Protein AF-A0A9W9D9T0-F1 (afdb_monomer_lite)

Radius of gyration: 14.24 Å; chains: 1; bounding box: 35×39×36 Å

Structure (mmCIF, N/CA/C/O backbone):
data_AF-A0A9W9D9T0-F1
#
_entry.id   AF-A0A9W9D9T0-F1
#
loop_
_atom_site.group_PDB
_atom_site.id
_atom_site.type_symbol
_atom_site.label_atom_id
_atom_site.label_alt_id
_atom_site.label_comp_id
_atom_site.label_asym_id
_atom_site.label_entity_id
_atom_site.label_seq_id
_atom_site.pdbx_PDB_ins_code
_atom_site.Cartn_x
_atom_site.Cartn_y
_atom_site.Cartn_z
_atom_site.occupancy
_atom_site.B_iso_or_equiv
_atom_site.auth_seq_id
_atom_site.auth_comp_id
_atom_site.auth_asym_id
_atom_site.auth_atom_id
_atom_site.pdbx_PDB_model_num
ATOM 1 N N . MET A 1 1 ? 19.327 6.974 10.067 1.00 33.88 1 MET A N 1
ATOM 2 C CA . MET A 1 1 ? 18.560 7.987 9.305 1.00 33.88 1 MET A CA 1
ATOM 3 C C . MET A 1 1 ? 17.085 7.605 9.319 1.00 33.88 1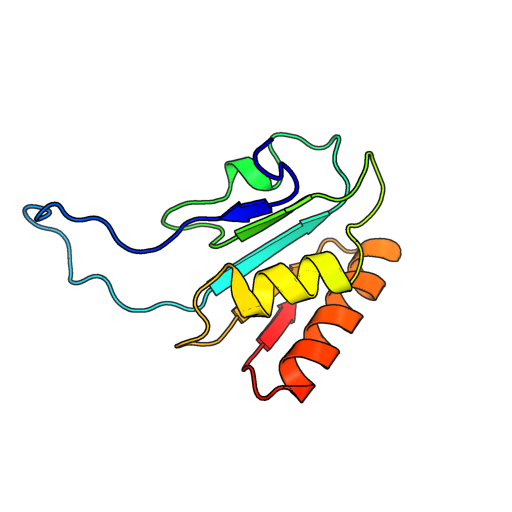 MET A C 1
ATOM 5 O O . MET A 1 1 ? 16.819 6.410 9.226 1.00 33.88 1 MET A O 1
ATOM 9 N N . PRO A 1 2 ? 16.134 8.546 9.459 1.00 43.66 2 PRO A N 1
ATOM 10 C CA . PRO A 1 2 ? 14.710 8.225 9.399 1.00 43.66 2 PRO A CA 1
ATOM 11 C C . PRO A 1 2 ? 14.379 7.612 8.033 1.00 43.66 2 PRO A C 1
ATOM 13 O O . PRO A 1 2 ? 14.859 8.068 6.996 1.00 43.66 2 PRO A O 1
ATOM 16 N N . ASN A 1 3 ? 13.613 6.527 8.041 1.00 48.53 3 ASN A N 1
ATOM 17 C CA . ASN A 1 3 ? 13.383 5.668 6.884 1.00 48.53 3 ASN A CA 1
ATOM 18 C C . ASN A 1 3 ? 12.449 6.383 5.877 1.00 48.53 3 ASN A C 1
ATOM 20 O O . ASN A 1 3 ? 11.234 6.326 6.043 1.00 48.53 3 ASN A O 1
ATOM 24 N N . ARG A 1 4 ? 12.997 7.044 4.839 1.00 69.25 4 ARG A N 1
ATOM 25 C CA . ARG A 1 4 ? 12.270 7.847 3.813 1.00 69.25 4 ARG A CA 1
ATOM 26 C C . ARG A 1 4 ? 11.227 7.079 2.971 1.00 69.25 4 ARG A C 1
ATOM 28 O O . ARG A 1 4 ? 10.663 7.629 2.037 1.00 69.25 4 ARG A O 1
ATOM 35 N N . LYS A 1 5 ? 10.979 5.803 3.272 1.00 78.56 5 LYS A N 1
ATOM 36 C CA . LYS A 1 5 ? 10.105 4.904 2.500 1.00 78.56 5 LYS A CA 1
ATOM 37 C C . LYS A 1 5 ? 8.613 5.062 2.796 1.00 78.56 5 LYS A C 1
ATOM 39 O O . LYS A 1 5 ? 7.802 4.515 2.057 1.00 78.56 5 LYS A O 1
ATOM 44 N N . TYR A 1 6 ? 8.259 5.753 3.877 1.00 84.06 6 TYR A N 1
ATOM 45 C CA . TYR A 1 6 ? 6.872 5.944 4.288 1.00 84.06 6 TYR A CA 1
ATOM 46 C C . TYR A 1 6 ? 6.631 7.407 4.637 1.00 84.06 6 TYR A C 1
ATOM 48 O O . TYR A 1 6 ? 7.400 7.979 5.410 1.00 84.06 6 TYR A O 1
ATOM 56 N N . ALA A 1 7 ? 5.537 7.966 4.137 1.00 85.06 7 ALA A N 1
ATOM 57 C CA . ALA A 1 7 ? 4.903 9.136 4.731 1.00 85.06 7 ALA A CA 1
ATOM 58 C C . ALA A 1 7 ? 3.657 8.645 5.471 1.00 85.06 7 ALA A C 1
ATOM 60 O O . ALA A 1 7 ? 2.917 7.824 4.936 1.00 85.06 7 ALA A O 1
ATOM 61 N N . VAL A 1 8 ? 3.466 9.061 6.721 1.00 80.69 8 VAL A N 1
ATOM 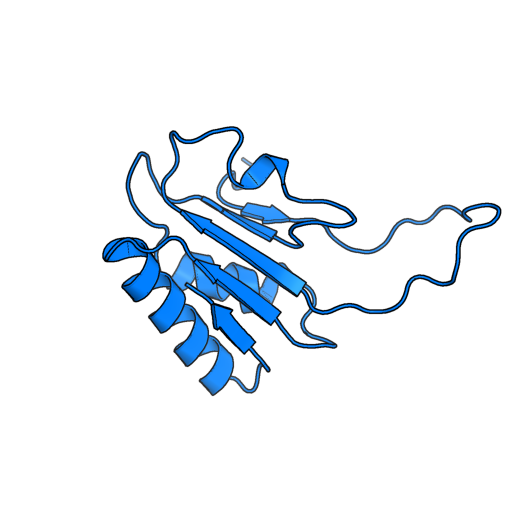62 C CA . VAL A 1 8 ? 2.357 8.598 7.569 1.00 80.69 8 VAL A CA 1
ATOM 63 C C . VAL A 1 8 ? 1.777 9.781 8.322 1.00 80.69 8 VAL A C 1
ATOM 65 O O . VAL A 1 8 ? 2.524 10.609 8.846 1.00 80.69 8 VAL A O 1
ATOM 68 N N . HIS A 1 9 ? 0.455 9.858 8.374 1.00 81.50 9 HIS A N 1
ATOM 69 C CA . HIS A 1 9 ? -0.246 10.779 9.245 1.00 81.50 9 HIS A CA 1
ATOM 70 C C . HIS A 1 9 ? -0.717 9.997 10.469 1.00 81.50 9 HIS A C 1
ATOM 72 O O . HIS A 1 9 ? -1.684 9.239 10.410 1.00 81.50 9 HIS A O 1
ATOM 78 N N . ASN A 1 10 ? -0.002 10.160 11.582 1.00 62.41 10 ASN A N 1
ATOM 79 C CA . ASN A 1 10 ? -0.448 9.630 12.862 1.00 62.41 10 ASN A CA 1
ATOM 80 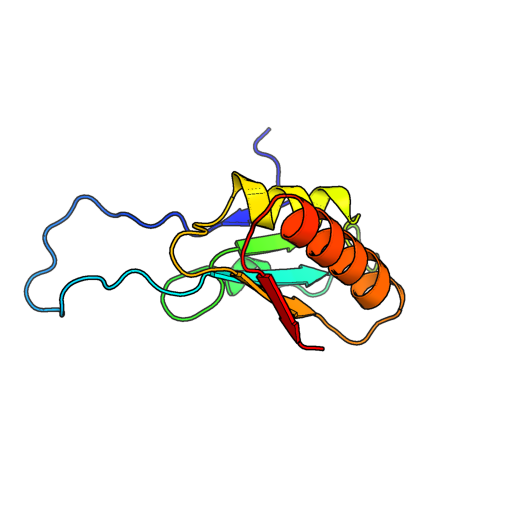C C . ASN A 1 10 ? -1.563 10.540 13.389 1.00 62.41 10 ASN A C 1
ATOM 82 O O . ASN A 1 10 ? -1.311 11.698 13.713 1.00 62.41 10 ASN A O 1
ATOM 86 N N . LEU A 1 11 ? -2.779 10.019 13.508 1.00 57.34 11 LEU A N 1
ATOM 87 C CA . LEU A 1 11 ? -3.801 10.611 14.373 1.00 57.34 11 LEU A CA 1
ATOM 88 C C . LEU A 1 11 ? -3.410 10.204 15.808 1.00 57.34 11 LEU A C 1
ATOM 90 O O . LEU A 1 11 ? -3.434 8.997 16.060 1.00 57.34 11 LEU A O 1
ATOM 94 N N . PRO A 1 12 ? -2.922 11.103 16.705 1.00 45.47 12 PRO A N 1
ATOM 95 C CA . PRO A 1 12 ? -3.661 12.271 17.234 1.00 45.47 12 PRO A CA 1
ATOM 96 C C . PRO A 1 12 ? -2.829 13.566 17.516 1.00 45.47 12 PRO A C 1
ATOM 98 O O . PRO A 1 12 ? -1.602 13.535 17.588 1.00 45.47 12 PRO A O 1
ATOM 101 N N . GLN A 1 13 ? -3.503 14.711 17.748 1.00 46.44 13 GLN A N 1
ATOM 102 C CA . GLN A 1 13 ? -2.913 15.991 18.221 1.00 46.44 13 GLN A CA 1
ATOM 103 C C . GLN A 1 13 ? -3.332 16.330 19.679 1.00 46.44 13 GLN A C 1
ATOM 105 O O . GLN A 1 13 ? -4.480 16.071 20.034 1.00 46.44 13 GLN A O 1
ATOM 110 N N . PRO A 1 14 ? -2.456 16.945 20.513 1.00 43.16 14 PRO A N 1
ATOM 111 C CA . PRO A 1 14 ? -2.692 17.247 21.935 1.00 43.16 14 PRO A CA 1
ATOM 112 C C . PRO A 1 14 ? -3.288 18.642 22.241 1.00 43.16 14 PRO A C 1
ATOM 114 O O . PRO A 1 14 ? -3.281 19.052 23.400 1.00 43.16 14 PRO A O 1
ATOM 117 N N . TYR A 1 15 ? -3.787 19.394 2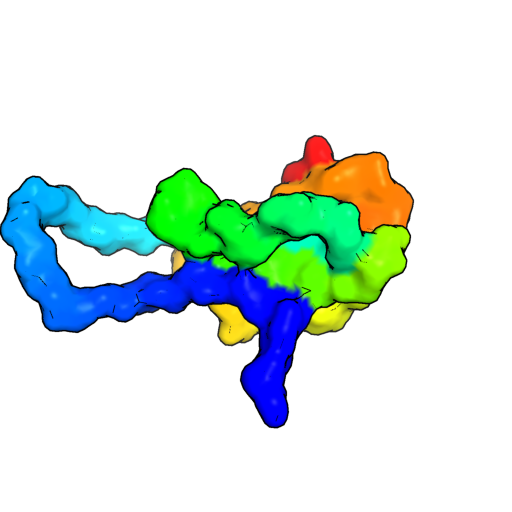1.252 1.00 39.88 15 TYR A N 1
ATOM 118 C CA . TYR A 1 15 ? -4.374 20.725 21.484 1.00 39.88 15 TYR A CA 1
ATOM 119 C C . TYR A 1 15 ? -5.906 20.714 21.380 1.00 39.88 15 TYR A C 1
ATOM 121 O O . TYR A 1 15 ? -6.442 20.131 20.437 1.00 39.88 15 TYR A O 1
ATOM 129 N N . PRO A 1 16 ? -6.627 21.392 22.295 1.00 42.19 16 PRO A N 1
ATOM 130 C CA . PRO A 1 16 ? -8.071 21.528 22.194 1.00 42.19 16 PRO A CA 1
ATOM 131 C C . PRO A 1 16 ? -8.404 22.465 21.027 1.00 42.19 16 PRO A C 1
ATOM 133 O O . PRO A 1 16 ? -8.187 23.674 21.095 1.00 42.19 16 PRO A O 1
ATOM 136 N N . SER A 1 17 ? -8.926 21.905 19.937 1.00 51.50 17 SER A N 1
ATOM 137 C CA . SER A 1 17 ? -9.492 22.686 18.842 1.00 51.50 17 SER A CA 1
ATOM 138 C C . SER A 1 17 ? -10.754 23.382 19.341 1.00 51.50 17 SER A C 1
ATOM 140 O O . SER A 1 17 ? -11.768 22.735 19.611 1.00 51.50 17 SER A O 1
ATOM 142 N N . GLN A 1 18 ? -10.708 24.705 19.458 1.00 47.94 18 GLN A N 1
ATOM 143 C CA . GLN A 1 18 ? -11.920 25.505 19.561 1.00 47.94 18 GLN A CA 1
ATOM 144 C C . GLN A 1 18 ? -12.788 25.220 18.319 1.00 47.94 18 GLN A C 1
ATOM 146 O O . GLN A 1 18 ? -12.430 25.596 17.208 1.00 47.94 18 GLN A O 1
ATOM 151 N N . GLY A 1 19 ? -13.913 24.522 18.505 1.00 49.34 19 GLY A N 1
ATOM 152 C CA . GLY A 1 19 ? -15.064 24.596 17.598 1.00 49.34 19 GLY A CA 1
ATOM 153 C C . GLY A 1 19 ? -15.128 23.697 16.352 1.00 49.34 19 GLY A C 1
ATOM 154 O O . GLY A 1 19 ? -15.873 24.052 15.444 1.00 49.34 19 GLY A O 1
ATOM 155 N N . LEU A 1 20 ? -14.454 22.541 16.275 1.00 47.62 20 LEU A N 1
ATOM 156 C CA . LEU A 1 20 ? -14.728 21.542 15.222 1.00 47.62 20 LEU A CA 1
ATOM 157 C C . LEU A 1 20 ? -15.173 20.193 15.805 1.00 47.62 20 LEU A C 1
ATOM 159 O O . LEU A 1 20 ? -14.719 19.788 16.872 1.00 47.62 20 LEU A O 1
ATOM 163 N N . ALA A 1 21 ? -16.105 19.540 15.103 1.00 48.53 21 ALA A N 1
ATOM 164 C CA . ALA A 1 21 ? -16.759 18.289 15.477 1.00 48.53 21 ALA A CA 1
ATOM 165 C C . ALA A 1 21 ? -15.774 17.212 15.966 1.00 48.53 21 ALA A C 1
ATOM 167 O O . ALA A 1 21 ? -14.657 17.108 15.462 1.00 48.53 21 ALA A O 1
ATOM 168 N N . ALA A 1 22 ? -16.213 16.399 16.933 1.00 51.44 22 ALA A N 1
ATOM 169 C CA . ALA A 1 22 ? -15.436 15.300 17.500 1.00 51.44 22 ALA A CA 1
ATOM 170 C C . ALA A 1 22 ? -14.740 14.478 16.400 1.00 51.44 22 ALA A C 1
ATOM 172 O O . ALA A 1 22 ? -15.391 14.027 15.456 1.00 51.44 22 ALA A O 1
ATOM 173 N N . HIS A 1 23 ? -13.421 14.293 16.523 1.00 60.19 23 HIS A N 1
ATOM 174 C CA . HIS A 1 23 ? -12.638 13.484 15.591 1.00 60.19 23 HIS A CA 1
ATOM 175 C C . HIS A 1 23 ? -13.166 12.048 15.601 1.00 60.19 23 HIS A C 1
ATOM 177 O O . HIS A 1 23 ? -12.949 11.283 16.539 1.00 60.19 23 HIS A O 1
ATOM 183 N N . THR A 1 24 ? -13.900 11.702 14.550 1.00 70.12 24 THR A N 1
ATOM 184 C CA . THR A 1 24 ? -14.415 10.356 14.331 1.00 70.12 24 THR A CA 1
ATOM 185 C C . THR A 1 24 ? -13.281 9.475 13.821 1.00 70.12 24 THR A C 1
ATOM 187 O O . THR A 1 24 ? -12.477 9.897 12.991 1.00 70.12 24 THR A O 1
ATOM 190 N N . VAL A 1 25 ? -13.187 8.248 14.335 1.00 81.44 25 VAL A N 1
ATOM 191 C CA . VAL A 1 25 ? -12.282 7.239 13.773 1.00 81.44 25 VAL A CA 1
ATOM 192 C C . VAL A 1 25 ? -12.759 6.922 12.354 1.00 81.44 25 VAL A C 1
ATOM 194 O O . VAL A 1 25 ? -13.932 6.600 12.156 1.00 81.44 25 VAL A O 1
ATOM 197 N N . GLN A 1 26 ? -11.857 7.031 11.381 1.00 91.12 26 GLN A N 1
ATOM 198 C CA . GLN A 1 26 ? -12.133 6.866 9.952 1.00 91.12 26 GLN A CA 1
ATOM 199 C C . GLN A 1 26 ? -11.356 5.678 9.375 1.00 91.12 26 GLN A C 1
ATOM 201 O O . GLN A 1 26 ? -10.384 5.211 9.970 1.00 91.12 26 GLN A O 1
ATOM 206 N N . VAL A 1 27 ? -11.795 5.193 8.211 1.00 96.44 27 VAL A N 1
ATOM 207 C CA . VAL A 1 27 ? -11.052 4.210 7.406 1.00 96.44 27 VAL A CA 1
ATOM 208 C C . VAL A 1 27 ? -9.687 4.799 7.047 1.00 96.44 27 VAL A C 1
ATOM 210 O O . VAL A 1 27 ? -9.611 5.946 6.603 1.00 96.44 27 VAL A O 1
ATOM 213 N N . SER A 1 28 ? -8.613 4.024 7.204 1.00 97.50 28 SER A N 1
ATOM 214 C CA . SER A 1 28 ? -7.291 4.470 6.758 1.00 97.50 28 SER A CA 1
ATOM 215 C C . SER A 1 28 ? -7.152 4.319 5.250 1.00 97.50 28 SER A C 1
ATOM 217 O O . SER A 1 28 ? -7.411 3.244 4.718 1.00 97.50 28 SER A O 1
ATOM 219 N N . ILE A 1 29 ? -6.667 5.353 4.567 1.00 98.38 29 ILE A N 1
ATOM 220 C CA . ILE A 1 29 ? -6.406 5.301 3.124 1.00 98.38 29 ILE A CA 1
ATOM 221 C C . ILE A 1 29 ? -4.899 5.201 2.897 1.00 98.38 29 ILE A C 1
ATOM 223 O O . ILE A 1 29 ? -4.136 6.076 3.315 1.00 98.38 29 ILE A O 1
ATOM 227 N N . VAL A 1 30 ? -4.464 4.127 2.242 1.00 98.56 30 VAL A N 1
ATOM 228 C CA . VAL A 1 30 ? -3.062 3.873 1.899 1.00 98.56 30 VAL A CA 1
ATOM 229 C C . VAL A 1 30 ? -2.895 3.902 0.387 1.00 98.56 30 VAL A C 1
ATOM 231 O O . VAL A 1 30 ? -3.672 3.295 -0.340 1.00 98.56 30 VAL A O 1
ATOM 234 N N . SER A 1 31 ? -1.849 4.568 -0.092 1.00 98.56 31 SER A N 1
ATOM 235 C CA . SER A 1 31 ? -1.445 4.507 -1.501 1.00 98.56 31 SER A CA 1
ATOM 236 C C . SER A 1 31 ? 0.080 4.476 -1.629 1.00 98.56 31 SER A C 1
ATOM 238 O O . SER A 1 31 ? 0.807 4.364 -0.637 1.00 98.56 31 SER A O 1
ATOM 240 N N . GLY A 1 32 ? 0.598 4.526 -2.848 1.00 97.88 32 GLY A N 1
ATOM 241 C CA . GLY A 1 32 ? 2.026 4.497 -3.113 1.00 97.88 32 GLY A CA 1
ATOM 242 C C . GLY A 1 32 ? 2.351 4.061 -4.533 1.00 97.88 32 GLY A C 1
ATOM 243 O O . GLY A 1 32 ? 1.470 3.871 -5.363 1.00 97.88 32 GLY A O 1
ATOM 244 N N . GLY A 1 33 ? 3.642 3.899 -4.792 1.00 98.00 33 GLY A N 1
ATOM 245 C CA . GLY A 1 33 ? 4.158 3.531 -6.106 1.00 98.00 33 GLY A CA 1
ATOM 246 C C . GLY A 1 33 ? 5.655 3.800 -6.209 1.00 98.00 33 GLY A C 1
ATOM 247 O O . GLY A 1 33 ? 6.320 4.083 -5.204 1.00 98.00 33 GLY A O 1
ATOM 248 N N . GLY A 1 34 ? 6.195 3.699 -7.422 1.00 97.56 34 GLY A N 1
ATOM 249 C CA . GLY A 1 34 ? 7.575 4.098 -7.693 1.00 97.56 34 GLY A CA 1
ATOM 250 C C . GLY A 1 34 ? 7.817 5.586 -7.427 1.00 97.56 34 GLY A C 1
ATOM 251 O O . GLY A 1 34 ? 6.954 6.422 -7.681 1.00 97.56 34 GLY A O 1
ATOM 252 N N . SER A 1 35 ? 9.003 5.917 -6.913 1.00 96.12 35 SER A N 1
ATOM 253 C CA . SER A 1 35 ? 9.461 7.309 -6.778 1.00 96.12 35 SER A CA 1
ATOM 254 C C . SER A 1 35 ? 9.731 7.949 -8.146 1.00 96.12 35 SER A C 1
ATOM 256 O O . SER A 1 35 ? 9.826 7.244 -9.152 1.00 96.12 35 SER A O 1
ATOM 258 N N . GLY A 1 36 ? 9.909 9.273 -8.185 1.00 96.00 36 GLY A N 1
ATOM 259 C CA . GLY A 1 36 ? 10.084 10.037 -9.429 1.00 96.00 36 GLY A CA 1
ATOM 260 C C . GLY A 1 36 ? 8.797 10.695 -9.941 1.00 96.00 36 GLY A C 1
ATOM 261 O O . GLY A 1 36 ? 8.792 11.256 -11.035 1.00 96.00 36 GLY A O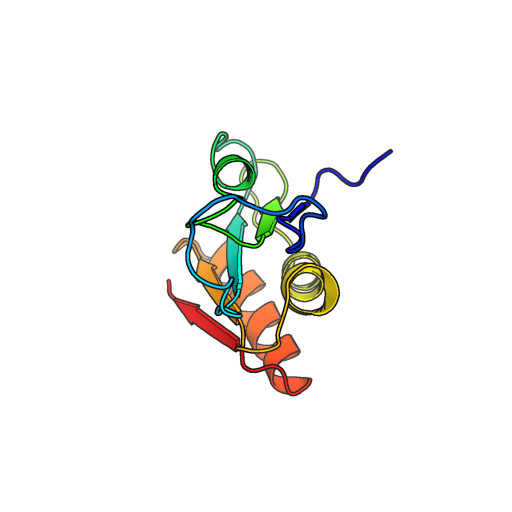 1
ATOM 262 N N . HIS A 1 37 ? 7.718 10.628 -9.156 1.00 94.94 37 HIS A N 1
ATOM 263 C CA . HIS A 1 37 ? 6.426 11.269 -9.423 1.00 94.94 37 HIS A CA 1
ATOM 264 C C . HIS A 1 37 ? 6.043 12.282 -8.338 1.00 94.94 37 HIS A C 1
ATOM 266 O O . HIS A 1 37 ? 4.864 12.610 -8.176 1.00 94.94 37 HIS A O 1
ATOM 272 N N . GLU A 1 38 ? 7.022 12.768 -7.572 1.00 95.88 38 GLU A N 1
ATOM 273 C CA . GLU A 1 38 ? 6.809 13.782 -6.547 1.00 95.88 38 GLU A CA 1
ATOM 274 C C . GLU A 1 38 ? 6.070 14.995 -7.160 1.00 95.88 38 GLU A C 1
ATOM 276 O O . GLU A 1 38 ? 6.450 15.464 -8.236 1.00 95.88 38 GLU A O 1
ATOM 281 N N . PRO A 1 39 ? 4.984 15.490 -6.529 1.00 94.31 39 PRO A N 1
ATOM 282 C CA . PRO A 1 39 ? 4.625 15.332 -5.112 1.00 94.31 39 PRO A CA 1
ATOM 283 C C . PRO A 1 39 ? 3.890 14.027 -4.742 1.00 94.31 39 PRO A C 1
ATOM 285 O O . PRO A 1 39 ? 3.669 13.756 -3.558 1.00 94.31 39 PRO A O 1
ATOM 288 N N . SER A 1 40 ? 3.527 13.192 -5.718 1.00 92.69 40 SER A N 1
ATOM 289 C CA . SER A 1 40 ? 2.843 11.925 -5.450 1.00 92.69 40 SER A CA 1
ATOM 290 C C . SER A 1 40 ? 3.789 10.903 -4.802 1.00 92.69 40 SER A C 1
ATOM 292 O O . SER A 1 40 ? 4.933 10.754 -5.218 1.00 92.69 40 SER A O 1
ATOM 294 N N . PHE A 1 41 ? 3.384 10.139 -3.787 1.00 94.38 41 PHE A N 1
ATOM 295 C CA . PHE A 1 41 ? 2.136 10.226 -3.004 1.00 94.38 41 PHE A CA 1
ATOM 296 C C . PHE A 1 41 ? 2.348 10.856 -1.622 1.00 94.38 41 PHE A C 1
ATOM 298 O O . PHE A 1 41 ? 1.390 11.090 -0.890 1.00 94.38 41 PHE A O 1
ATOM 305 N N . SER A 1 42 ? 3.599 11.119 -1.240 1.00 93.81 42 SER A N 1
ATOM 306 C CA . SER A 1 42 ? 3.958 11.544 0.115 1.00 93.81 42 SER A CA 1
ATOM 307 C C . SER A 1 42 ? 3.338 12.884 0.508 1.00 93.81 42 SER A C 1
ATOM 309 O O . SER A 1 42 ? 2.955 13.044 1.664 1.00 93.81 42 SER A O 1
ATOM 311 N N . SER A 1 43 ? 3.176 13.817 -0.434 1.00 95.00 43 SER A N 1
ATOM 312 C CA . SER A 1 43 ? 2.540 15.113 -0.168 1.00 95.00 43 SER A CA 1
ATOM 313 C C . SER A 1 43 ? 1.022 15.036 0.000 1.00 95.00 43 SER A C 1
ATOM 315 O O . SER A 1 43 ? 0.424 16.005 0.457 1.00 95.00 43 SER A O 1
ATOM 317 N N . PHE A 1 44 ? 0.391 13.907 -0.334 1.00 96.25 44 PHE A N 1
ATOM 318 C CA . PHE A 1 44 ? -1.039 13.685 -0.094 1.00 96.25 44 PHE A CA 1
ATOM 319 C C . PHE A 1 44 ? -1.320 13.065 1.277 1.00 96.25 44 PHE A C 1
ATOM 321 O O . PHE A 1 44 ? -2.467 12.753 1.581 1.00 96.25 44 PHE A O 1
ATOM 328 N N . VAL A 1 45 ? -0.295 12.860 2.107 1.00 96.44 45 VAL A N 1
ATOM 329 C CA . VAL A 1 45 ? -0.471 12.323 3.456 1.00 96.44 45 VAL A CA 1
ATOM 330 C C . VAL A 1 45 ? -0.855 13.438 4.424 1.00 96.44 45 VAL A C 1
ATOM 332 O O . VAL A 1 45 ? -0.059 14.336 4.694 1.00 96.44 45 VAL A O 1
ATOM 335 N N . GLY A 1 46 ? -2.067 13.364 4.974 1.00 90.69 46 GLY A N 1
ATOM 336 C CA . GLY A 1 46 ? -2.594 14.366 5.896 1.00 90.69 46 GLY A CA 1
ATOM 337 C C . GLY A 1 46 ? -4.119 14.327 6.052 1.00 90.69 46 GLY A C 1
ATOM 338 O O . GLY A 1 46 ? -4.788 13.490 5.440 1.00 90.69 46 GLY A O 1
ATOM 339 N N . PRO A 1 47 ? -4.683 15.229 6.878 1.00 89.25 47 PRO A N 1
ATOM 340 C CA . PRO A 1 47 ? -6.122 15.301 7.115 1.00 89.25 47 PRO A CA 1
ATOM 341 C C . PRO A 1 47 ? -6.918 15.457 5.814 1.00 89.25 47 PRO A C 1
ATOM 343 O O . PRO A 1 47 ? -6.613 16.319 4.993 1.00 89.25 47 PRO A O 1
ATOM 346 N N . GLY A 1 48 ? -7.949 14.628 5.641 1.00 88.75 48 GLY A N 1
ATOM 347 C CA . GLY A 1 48 ? -8.829 14.652 4.468 1.00 88.75 48 GLY A CA 1
ATOM 348 C C . GLY A 1 48 ? -8.301 13.928 3.221 1.00 88.75 48 GLY A C 1
ATOM 349 O O . GLY A 1 48 ? -9.022 13.879 2.230 1.00 88.75 48 GLY A O 1
ATOM 350 N N . LEU A 1 49 ? -7.087 13.359 3.255 1.00 95.38 49 LEU A N 1
ATOM 351 C CA . LEU A 1 49 ? -6.479 12.606 2.147 1.00 95.38 49 LEU A CA 1
ATOM 352 C C . LEU A 1 49 ? -5.893 11.264 2.641 1.00 95.38 49 LEU A C 1
ATOM 354 O O . LEU A 1 49 ? -6.589 10.495 3.302 1.00 95.38 49 LEU A O 1
ATOM 358 N N . LEU A 1 50 ? -4.639 10.936 2.298 1.00 97.06 50 LEU A N 1
ATOM 359 C CA . LEU A 1 50 ? -4.020 9.655 2.637 1.00 97.06 50 LEU A CA 1
ATOM 360 C C . LEU A 1 50 ? -3.623 9.603 4.117 1.00 97.06 50 LEU A C 1
ATOM 362 O O . LEU A 1 50 ? -3.005 10.523 4.656 1.00 97.06 50 LEU A O 1
ATOM 366 N N . SER A 1 51 ? -3.879 8.465 4.755 1.00 97.19 51 SER A N 1
ATOM 367 C CA . SER A 1 51 ? -3.340 8.132 6.078 1.00 97.19 51 SER A CA 1
ATOM 368 C C . SER A 1 51 ? -1.878 7.691 5.987 1.00 97.19 51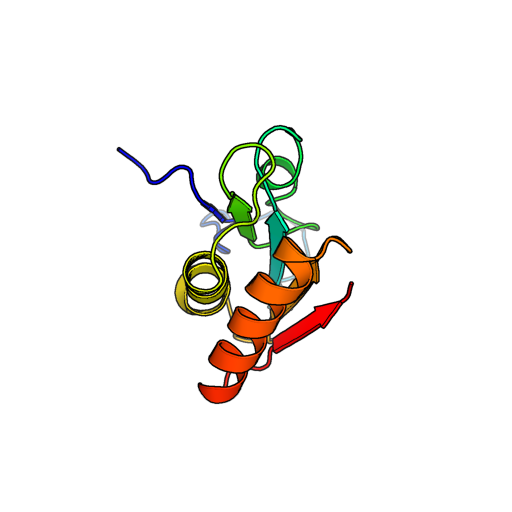 SER A C 1
ATOM 370 O O . SER A 1 51 ? -1.092 7.930 6.904 1.00 97.19 51 SER A O 1
ATOM 372 N N . GLY A 1 52 ? -1.490 7.068 4.871 1.00 97.12 52 GLY A N 1
ATOM 373 C CA . GLY A 1 52 ? -0.111 6.676 4.614 1.00 97.12 52 GLY A CA 1
ATOM 374 C C . GLY A 1 52 ? 0.209 6.516 3.130 1.00 97.12 52 GLY A C 1
ATOM 375 O O . GLY A 1 52 ? -0.644 6.154 2.324 1.00 97.12 52 GLY A O 1
ATOM 376 N N . ALA A 1 53 ? 1.466 6.763 2.780 1.00 98.12 53 ALA A N 1
ATOM 377 C CA . ALA A 1 53 ? 2.007 6.549 1.448 1.00 98.12 53 ALA A CA 1
ATOM 378 C C . ALA A 1 53 ? 3.288 5.711 1.508 1.00 98.12 53 ALA A C 1
ATOM 380 O O . ALA A 1 53 ? 4.128 5.908 2.394 1.00 98.12 53 ALA A O 1
ATOM 381 N N . VAL A 1 54 ? 3.450 4.796 0.551 1.00 98.25 54 VAL A N 1
ATOM 382 C CA . VAL A 1 54 ? 4.607 3.894 0.451 1.00 98.25 54 VAL A CA 1
ATOM 383 C C . VAL A 1 54 ? 5.410 4.204 -0.807 1.00 98.25 54 VAL A C 1
ATOM 385 O O . VAL A 1 54 ? 4.896 4.112 -1.918 1.00 98.25 54 VAL A O 1
ATOM 388 N N . ALA A 1 55 ? 6.688 4.536 -0.632 1.00 97.56 55 ALA A N 1
ATOM 389 C CA . ALA A 1 55 ? 7.598 4.823 -1.735 1.00 97.56 55 ALA A CA 1
ATOM 390 C C . ALA A 1 55 ? 8.431 3.587 -2.114 1.00 97.56 55 ALA A C 1
ATOM 392 O O . ALA A 1 55 ? 9.088 2.957 -1.267 1.00 97.56 55 ALA A O 1
ATOM 393 N N . GLY A 1 56 ? 8.391 3.245 -3.401 1.00 97.00 56 GLY A N 1
ATOM 394 C CA . GLY A 1 56 ? 9.303 2.310 -4.048 1.00 97.00 56 GLY A CA 1
ATOM 395 C C . GLY A 1 56 ? 10.651 2.950 -4.388 1.00 97.00 56 GLY A C 1
ATOM 396 O O . GLY A 1 56 ? 11.048 3.959 -3.808 1.00 97.00 56 GLY A O 1
ATOM 397 N N . THR A 1 57 ? 11.389 2.339 -5.311 1.00 96.62 57 THR A N 1
ATOM 398 C CA . THR A 1 57 ? 12.543 2.993 -5.953 1.00 96.62 57 THR A CA 1
ATOM 399 C C . THR A 1 57 ? 12.070 3.801 -7.164 1.00 96.62 57 THR A C 1
ATOM 401 O O . THR A 1 57 ? 10.886 3.779 -7.497 1.00 96.62 57 THR A O 1
ATOM 404 N N . ILE A 1 58 ? 12.968 4.541 -7.822 1.00 97.06 58 ILE A N 1
ATOM 405 C CA . ILE A 1 58 ? 12.605 5.358 -8.991 1.00 97.06 58 ILE A CA 1
ATOM 406 C C . ILE A 1 58 ? 11.956 4.470 -10.062 1.00 97.06 58 ILE A C 1
ATOM 408 O O . ILE A 1 58 ? 12.554 3.478 -10.474 1.00 97.06 58 ILE A O 1
ATOM 412 N N . PHE A 1 59 ? 10.725 4.813 -10.452 1.00 96.81 59 PHE A N 1
ATOM 413 C CA . PHE A 1 59 ? 9.894 4.105 -11.439 1.00 96.81 59 PHE A CA 1
ATOM 414 C C . PHE A 1 59 ? 9.684 2.607 -11.185 1.00 96.81 59 PHE A C 1
ATOM 416 O O . PHE A 1 59 ? 9.364 1.849 -12.099 1.00 96.81 59 PHE A O 1
ATOM 423 N N . ALA A 1 60 ? 9.837 2.167 -9.938 1.00 97.69 60 ALA A N 1
ATOM 424 C CA . ALA A 1 60 ? 9.636 0.781 -9.558 1.00 97.69 60 ALA A CA 1
ATOM 425 C C . ALA A 1 60 ? 8.801 0.690 -8.284 1.00 97.69 60 ALA A C 1
ATOM 427 O O . ALA A 1 60 ? 9.124 1.296 -7.261 1.00 97.69 60 ALA A O 1
ATOM 428 N N . SER A 1 61 ? 7.735 -0.102 -8.373 1.00 98.25 61 SER A N 1
ATOM 429 C CA . SER A 1 61 ? 6.777 -0.349 -7.299 1.00 98.25 61 SER A CA 1
ATOM 430 C C . SER A 1 61 ? 7.460 -0.704 -5.967 1.00 98.25 61 SER A C 1
ATOM 432 O O . SER A 1 61 ? 8.472 -1.419 -5.965 1.00 98.25 61 SER A O 1
ATOM 434 N N . PRO A 1 62 ? 6.943 -0.247 -4.809 1.00 98.12 62 PRO A N 1
ATOM 435 C CA . PRO A 1 62 ? 7.379 -0.768 -3.522 1.00 98.12 62 PRO A CA 1
ATOM 436 C C . PRO A 1 62 ? 7.090 -2.269 -3.432 1.00 98.12 62 PRO A C 1
ATOM 438 O O . PRO A 1 62 ? 6.090 -2.766 -3.938 1.00 98.12 62 PRO A O 1
ATOM 441 N N . SER A 1 63 ? 7.942 -3.006 -2.724 1.00 98.44 63 SER A N 1
ATOM 442 C CA . SER A 1 63 ? 7.696 -4.435 -2.506 1.00 98.44 63 SER A CA 1
ATOM 443 C C . SER A 1 63 ? 6.424 -4.673 -1.688 1.00 98.44 63 SER A C 1
ATOM 445 O O . SER A 1 63 ? 6.088 -3.881 -0.800 1.00 98.44 63 SER A O 1
ATOM 447 N N . ALA A 1 64 ? 5.780 -5.823 -1.896 1.00 98.56 64 ALA A N 1
ATOM 448 C CA . ALA A 1 64 ? 4.617 -6.244 -1.110 1.00 98.56 64 ALA A CA 1
ATOM 449 C C . ALA A 1 64 ? 4.844 -6.151 0.413 1.00 98.56 64 ALA A C 1
ATOM 451 O O . ALA A 1 64 ? 3.952 -5.763 1.160 1.00 98.56 64 ALA A O 1
ATOM 452 N N . GLU A 1 65 ? 6.054 -6.442 0.901 1.00 98.06 65 GLU A N 1
ATOM 453 C CA . GLU A 1 65 ? 6.369 -6.349 2.333 1.00 98.06 65 GLU A CA 1
ATOM 454 C C . GLU A 1 65 ? 6.512 -4.899 2.828 1.00 98.06 65 GLU A C 1
ATOM 456 O O . GLU A 1 65 ? 6.302 -4.615 4.006 1.00 98.06 65 GLU A O 1
ATOM 461 N N . GLN A 1 66 ? 6.872 -3.945 1.965 1.00 98.19 66 GLN A N 1
ATOM 462 C CA . GLN A 1 66 ? 6.793 -2.527 2.332 1.00 98.19 66 GLN A CA 1
ATOM 463 C C . GLN A 1 66 ? 5.332 -2.098 2.479 1.00 98.19 66 GLN A C 1
ATOM 465 O O . GLN A 1 66 ? 4.963 -1.536 3.508 1.00 98.19 66 GLN A O 1
ATOM 470 N N . VAL A 1 67 ? 4.490 -2.428 1.498 1.00 98.62 67 VAL A N 1
ATOM 471 C CA . VAL A 1 67 ? 3.058 -2.097 1.531 1.00 98.62 67 VAL A CA 1
ATOM 472 C C . VAL A 1 67 ? 2.375 -2.746 2.736 1.00 98.62 67 VAL A C 1
ATOM 474 O O . VAL A 1 67 ? 1.724 -2.062 3.524 1.00 98.62 67 VAL A O 1
ATOM 477 N N . ARG A 1 68 ? 2.621 -4.040 2.969 1.00 98.25 68 ARG A N 1
ATOM 478 C CA . ARG A 1 68 ? 2.080 -4.785 4.112 1.00 98.25 68 ARG A CA 1
ATOM 479 C C . ARG A 1 68 ? 2.482 -4.162 5.445 1.00 98.25 68 ARG A C 1
ATOM 481 O O . ARG A 1 68 ? 1.643 -4.022 6.328 1.00 98.25 68 ARG A O 1
ATOM 488 N N . ARG A 1 69 ? 3.739 -3.734 5.602 1.00 97.69 69 ARG A N 1
ATOM 489 C CA . ARG A 1 69 ? 4.179 -3.036 6.821 1.00 97.69 69 ARG A CA 1
ATOM 490 C C . ARG A 1 69 ? 3.451 -1.717 7.032 1.00 97.69 69 ARG A C 1
ATOM 492 O O . ARG A 1 69 ? 3.192 -1.369 8.183 1.00 97.69 69 ARG A O 1
ATOM 499 N N . CYS A 1 70 ? 3.113 -1.003 5.959 1.00 97.62 70 CYS A N 1
ATOM 500 C CA . CYS A 1 70 ? 2.306 0.204 6.067 1.00 97.62 70 CYS A CA 1
ATOM 501 C C . CYS A 1 70 ? 0.913 -0.120 6.625 1.00 97.62 70 CYS A C 1
ATOM 503 O O . CYS A 1 70 ? 0.555 0.392 7.684 1.00 97.62 70 CYS A O 1
ATOM 505 N N . ILE A 1 71 ? 0.211 -1.059 5.984 1.00 98.12 71 ILE A N 1
ATOM 506 C CA . ILE A 1 71 ? -1.130 -1.514 6.379 1.00 98.12 71 ILE A CA 1
ATOM 507 C C . ILE A 1 71 ? -1.143 -1.999 7.835 1.00 98.12 71 ILE A C 1
ATOM 509 O O . ILE A 1 71 ? -2.005 -1.609 8.612 1.00 98.12 71 ILE A O 1
ATOM 513 N N . LEU A 1 72 ? -0.178 -2.837 8.230 1.00 96.25 72 LEU A N 1
ATOM 514 C CA . LEU A 1 72 ? -0.201 -3.503 9.534 1.00 96.25 72 LEU A CA 1
ATOM 515 C C . LEU A 1 72 ? 0.269 -2.634 10.699 1.00 96.25 72 LEU A C 1
ATOM 517 O O . LEU A 1 72 ? -0.174 -2.859 11.830 1.00 96.25 72 LEU A O 1
ATOM 521 N N . HIS A 1 73 ? 1.197 -1.707 10.457 1.00 95.25 73 HIS A N 1
ATOM 522 C CA . HIS A 1 73 ? 1.968 -1.087 11.538 1.00 95.25 73 HIS A CA 1
ATOM 523 C C . HIS A 1 73 ? 2.092 0.429 11.447 1.00 95.25 73 HIS A C 1
ATOM 525 O O . HIS A 1 73 ? 2.664 1.027 12.356 1.00 95.25 73 HIS A O 1
ATOM 531 N N . ARG A 1 74 ? 1.642 1.056 10.357 1.00 95.38 74 ARG A N 1
ATOM 532 C CA . ARG A 1 74 ? 1.874 2.489 10.124 1.00 95.38 74 ARG A CA 1
ATOM 533 C C . ARG A 1 74 ? 0.615 3.330 10.010 1.00 95.38 74 ARG A C 1
ATOM 535 O O . ARG A 1 74 ? 0.735 4.547 10.041 1.00 95.38 74 ARG A O 1
ATOM 542 N N . VAL A 1 75 ? -0.547 2.702 9.895 1.00 95.06 75 VAL A N 1
ATOM 543 C CA . VAL A 1 75 ? -1.849 3.371 9.885 1.00 95.06 75 VAL A CA 1
ATOM 544 C C . VAL A 1 75 ? -2.785 2.695 10.885 1.00 95.06 75 VAL A C 1
ATOM 546 O O . VAL A 1 75 ? -2.551 1.549 11.282 1.00 95.06 75 VAL A O 1
ATOM 549 N N . SER A 1 76 ? -3.833 3.404 11.314 1.00 94.00 76 SER A N 1
ATOM 550 C CA . SER A 1 76 ? -4.883 2.796 12.138 1.00 94.00 76 SER A CA 1
ATOM 551 C C . SER A 1 76 ? -5.651 1.752 11.326 1.00 94.00 76 SER A C 1
ATOM 553 O O . SER A 1 76 ? -5.793 1.872 10.112 1.00 94.00 76 SER A O 1
ATOM 555 N N . LYS A 1 77 ? -6.147 0.715 11.995 1.00 94.38 77 LYS A N 1
ATOM 556 C CA . LYS A 1 77 ? -6.923 -0.373 11.377 1.00 94.38 77 LYS A CA 1
ATOM 557 C C . LYS A 1 77 ? -8.297 -0.526 12.028 1.00 94.38 77 LYS A C 1
ATOM 559 O O . LYS A 1 77 ? -9.014 -1.466 11.720 1.00 94.38 77 LYS A O 1
ATOM 564 N N . GLU A 1 78 ? -8.655 0.376 12.944 1.00 93.62 78 GLU A N 1
ATOM 565 C CA . GLU A 1 78 ? -9.867 0.281 13.771 1.00 93.62 78 GLU A CA 1
ATOM 566 C C . GLU A 1 78 ? -11.169 0.296 12.960 1.00 93.62 78 GLU A C 1
ATOM 568 O O . GLU A 1 78 ? -12.179 -0.242 13.405 1.00 93.62 78 GLU A O 1
ATOM 573 N N . LYS A 1 79 ? -11.148 0.911 11.772 1.00 95.50 79 LYS A N 1
ATOM 574 C CA . LYS A 1 79 ? -12.259 0.942 10.808 1.00 95.50 79 LYS A CA 1
ATOM 575 C C . LYS A 1 79 ? -11.883 0.305 9.466 1.00 95.50 79 LYS A C 1
ATOM 577 O O . LYS A 1 79 ? -12.502 0.605 8.456 1.00 95.50 79 LYS A O 1
ATOM 582 N N . GLY A 1 80 ? -10.839 -0.522 9.453 1.00 97.25 80 GLY A N 1
ATOM 583 C CA . GLY A 1 80 ? -10.281 -1.100 8.235 1.00 97.25 80 GLY A CA 1
ATOM 584 C C . GLY A 1 80 ? -9.376 -0.151 7.443 1.00 97.25 80 GLY A C 1
ATOM 585 O O . GLY A 1 80 ? -9.081 0.978 7.856 1.00 97.25 80 GLY A O 1
ATOM 586 N N . VAL A 1 81 ? -8.883 -0.654 6.310 1.00 98.50 81 VAL A N 1
ATOM 587 C CA . VAL A 1 81 ? -7.929 0.032 5.430 1.00 98.50 81 VAL A CA 1
ATOM 588 C C . VAL A 1 81 ? -8.387 -0.070 3.975 1.00 98.50 81 VAL A C 1
ATOM 590 O O . VAL A 1 81 ? -8.646 -1.162 3.482 1.00 98.50 81 VAL A O 1
ATOM 593 N N . LEU A 1 82 ? -8.426 1.053 3.262 1.00 98.75 82 LEU A N 1
ATOM 594 C CA . LEU A 1 82 ? -8.583 1.082 1.810 1.00 98.75 82 LEU A CA 1
ATOM 595 C C . LEU A 1 82 ? -7.226 1.334 1.154 1.00 98.75 82 LEU A C 1
ATOM 597 O O . LEU A 1 82 ? -6.541 2.310 1.466 1.00 98.75 82 LEU A O 1
ATOM 601 N N . VAL A 1 83 ? -6.849 0.464 0.226 1.00 98.81 83 VAL A N 1
ATOM 602 C CA . VAL A 1 83 ? -5.608 0.560 -0.538 1.00 98.81 83 VAL A CA 1
ATOM 603 C C . VAL A 1 83 ? -5.919 1.044 -1.954 1.00 98.81 83 VAL A C 1
ATOM 605 O O . VAL A 1 83 ? -6.580 0.349 -2.719 1.00 98.81 83 VAL A O 1
ATOM 608 N N . VAL A 1 84 ? -5.445 2.238 -2.307 1.00 98.75 84 VAL A N 1
ATOM 609 C CA . VAL A 1 84 ? -5.632 2.855 -3.631 1.00 98.75 84 VAL A CA 1
ATOM 610 C C . VAL A 1 84 ? -4.370 2.643 -4.457 1.00 98.75 84 VAL A C 1
ATOM 612 O O . VAL A 1 84 ? -3.286 3.073 -4.050 1.00 98.75 84 VAL A O 1
ATOM 615 N N . VAL A 1 85 ? -4.498 1.982 -5.604 1.00 98.62 85 VAL A N 1
ATOM 616 C CA . VAL A 1 85 ? -3.364 1.473 -6.382 1.00 98.62 85 VAL A CA 1
ATOM 617 C C . VAL A 1 85 ? -3.428 1.993 -7.807 1.00 98.62 85 VAL A C 1
ATOM 619 O O . VAL A 1 85 ? -4.472 1.961 -8.436 1.00 98.62 85 VAL A O 1
ATOM 622 N N . MET A 1 86 ? -2.296 2.441 -8.343 1.00 97.81 86 MET A N 1
ATOM 623 C CA . MET A 1 86 ? -2.218 2.798 -9.757 1.00 97.81 86 MET A CA 1
ATOM 624 C C . MET A 1 86 ? -2.219 1.533 -10.625 1.00 97.81 86 MET A C 1
ATOM 626 O O . MET A 1 86 ? -1.550 0.555 -10.290 1.00 97.81 86 MET A O 1
ATOM 630 N N . ASN A 1 87 ? -2.918 1.558 -11.763 1.00 98.31 87 ASN A N 1
ATOM 631 C CA . ASN A 1 87 ? -3.054 0.402 -12.656 1.00 98.31 87 ASN A CA 1
ATOM 632 C C . ASN A 1 87 ? -1.781 0.096 -13.478 1.00 98.31 87 ASN A C 1
ATOM 634 O O . ASN A 1 87 ? -1.764 0.187 -14.706 1.00 98.31 87 ASN A O 1
ATOM 638 N N . TYR A 1 88 ? -0.703 -0.268 -12.786 1.00 97.81 88 TYR A N 1
ATOM 639 C CA . TYR A 1 88 ? 0.548 -0.760 -13.352 1.00 97.81 88 TYR A CA 1
ATOM 640 C C . TYR A 1 88 ? 0.828 -2.163 -12.826 1.00 97.81 88 TYR A C 1
ATOM 642 O O . TYR A 1 88 ? 0.631 -2.438 -11.644 1.00 97.81 88 TYR A O 1
ATOM 650 N N . THR A 1 89 ? 1.360 -3.048 -13.674 1.00 98.31 89 THR A N 1
ATOM 651 C CA . THR A 1 89 ? 1.580 -4.465 -13.336 1.00 98.31 89 THR A CA 1
ATOM 652 C C . THR A 1 89 ? 2.326 -4.656 -12.014 1.00 98.31 89 THR A C 1
ATOM 654 O O . THR A 1 89 ? 1.911 -5.458 -11.182 1.00 98.31 89 THR A O 1
ATOM 657 N N . GLY A 1 90 ? 3.410 -3.905 -11.793 1.00 98.00 90 GLY A N 1
ATOM 658 C CA . GLY A 1 90 ? 4.189 -3.997 -10.556 1.00 98.00 90 GLY A CA 1
ATOM 659 C C . GLY A 1 90 ? 3.401 -3.568 -9.317 1.00 98.00 90 GLY A C 1
ATOM 660 O O . GLY A 1 90 ? 3.504 -4.224 -8.282 1.00 98.00 90 GLY A O 1
ATOM 661 N N . ASP A 1 91 ? 2.598 -2.510 -9.429 1.00 98.50 91 ASP A N 1
ATOM 662 C CA . ASP A 1 91 ? 1.791 -1.990 -8.325 1.00 98.50 91 ASP A CA 1
ATOM 663 C C . ASP A 1 91 ? 0.626 -2.927 -8.009 1.00 98.50 91 ASP A C 1
ATOM 665 O O . ASP A 1 91 ? 0.487 -3.363 -6.869 1.00 98.50 91 ASP A O 1
ATOM 669 N N . VAL A 1 92 ? -0.136 -3.350 -9.018 1.00 98.69 92 VAL A N 1
ATOM 670 C CA . VAL A 1 92 ? -1.251 -4.291 -8.837 1.00 98.69 92 VAL A CA 1
ATOM 671 C C . VAL A 1 92 ? -0.774 -5.593 -8.182 1.00 98.69 92 VAL A C 1
ATOM 673 O O . VAL A 1 92 ? -1.387 -6.057 -7.221 1.00 98.69 92 VAL A O 1
ATOM 676 N N . LEU A 1 93 ? 0.359 -6.154 -8.627 1.00 98.69 93 LEU A N 1
ATOM 677 C CA . LEU A 1 93 ? 0.913 -7.382 -8.047 1.00 98.69 93 LEU A CA 1
ATOM 678 C C . LEU A 1 93 ? 1.415 -7.188 -6.606 1.00 98.69 93 LEU A C 1
ATOM 680 O O . LEU A 1 93 ? 1.093 -7.994 -5.730 1.00 98.69 93 LEU A O 1
ATOM 684 N N . ASN A 1 94 ? 2.208 -6.144 -6.335 1.00 98.75 94 ASN A N 1
ATOM 685 C CA . ASN A 1 94 ? 2.794 -5.940 -5.006 1.00 98.75 94 ASN A CA 1
ATOM 686 C C . ASN A 1 94 ? 1.753 -5.523 -3.964 1.00 98.75 94 ASN A C 1
ATOM 688 O O . ASN A 1 94 ? 1.755 -6.057 -2.851 1.00 98.75 94 ASN A O 1
ATOM 692 N N . PHE A 1 95 ? 0.867 -4.586 -4.306 1.00 98.75 95 PHE A N 1
ATOM 693 C CA . PHE A 1 95 ? -0.180 -4.128 -3.398 1.00 98.75 95 PHE A CA 1
ATOM 694 C C . PHE A 1 95 ? -1.243 -5.207 -3.203 1.00 98.75 95 PHE A C 1
ATOM 696 O O . PHE A 1 95 ? -1.606 -5.469 -2.058 1.00 98.75 95 PHE A O 1
ATOM 703 N N . GLY A 1 96 ? -1.644 -5.917 -4.263 1.00 98.75 96 GLY A N 1
ATOM 704 C CA . GLY A 1 96 ? -2.556 -7.057 -4.154 1.00 98.75 96 GLY A CA 1
ATOM 705 C C . GLY A 1 96 ? -2.012 -8.140 -3.220 1.00 98.75 96 GLY A C 1
ATOM 706 O O . GLY A 1 96 ? -2.688 -8.554 -2.281 1.00 98.75 96 GLY A O 1
ATOM 707 N N . MET A 1 97 ? -0.740 -8.531 -3.374 1.00 98.75 97 MET A N 1
ATOM 708 C CA . MET A 1 97 ? -0.111 -9.498 -2.465 1.00 98.75 97 MET A CA 1
ATOM 709 C C . MET A 1 97 ? -0.059 -8.997 -1.012 1.00 98.75 97 MET A C 1
ATOM 711 O O . MET A 1 97 ? -0.192 -9.791 -0.078 1.00 98.75 97 MET A O 1
ATOM 715 N N . ALA A 1 98 ? 0.166 -7.700 -0.795 1.00 98.75 98 ALA A N 1
ATOM 716 C CA . ALA A 1 98 ? 0.162 -7.114 0.541 1.00 98.75 98 ALA A CA 1
ATOM 717 C C . ALA A 1 98 ? -1.233 -7.132 1.182 1.00 98.75 98 ALA A C 1
ATOM 719 O O . ALA A 1 98 ? -1.342 -7.467 2.363 1.00 98.75 98 ALA A O 1
ATOM 720 N N . VAL A 1 99 ? -2.269 -6.813 0.401 1.00 98.75 99 VAL A N 1
ATOM 721 C CA . VAL A 1 99 ? -3.683 -6.835 0.802 1.00 98.75 99 VAL A CA 1
ATOM 722 C C . VAL A 1 99 ? -4.105 -8.249 1.179 1.00 98.75 99 VAL A C 1
ATOM 724 O O . VAL A 1 99 ? -4.566 -8.445 2.300 1.00 98.75 99 VAL A O 1
ATOM 727 N N . GLU A 1 100 ? -3.838 -9.253 0.338 1.00 98.69 100 GLU A N 1
ATOM 728 C CA . GLU A 1 100 ? -4.166 -10.652 0.656 1.00 98.69 100 GLU A CA 1
ATOM 729 C C . GLU A 1 100 ? -3.471 -11.129 1.938 1.00 98.69 100 GLU A C 1
ATOM 731 O O . GLU A 1 100 ? -4.090 -11.730 2.818 1.00 98.69 100 GLU A O 1
ATOM 736 N N . LYS A 1 101 ? -2.184 -10.798 2.108 1.00 98.44 101 LYS A N 1
ATOM 737 C CA . LYS A 1 101 ? -1.436 -11.145 3.326 1.00 98.44 101 LYS A CA 1
ATOM 738 C C . LYS A 1 101 ? -1.944 -10.414 4.568 1.00 98.44 101 LYS A C 1
ATOM 740 O O . LYS A 1 101 ? -1.841 -10.965 5.660 1.00 98.44 101 LYS A O 1
ATOM 745 N N . ALA A 1 102 ? -2.423 -9.178 4.443 1.00 98.12 102 ALA A N 1
ATOM 746 C CA . ALA A 1 102 ? -3.007 -8.437 5.558 1.00 98.12 102 ALA A CA 1
ATOM 747 C C . ALA A 1 102 ? -4.398 -8.984 5.917 1.00 98.12 102 ALA A C 1
ATOM 749 O O . ALA A 1 102 ? -4.674 -9.218 7.097 1.00 98.12 102 ALA A O 1
ATOM 750 N N . ARG A 1 103 ? -5.222 -9.303 4.913 1.00 98.31 103 ARG A N 1
ATOM 751 C CA . ARG A 1 103 ? -6.529 -9.946 5.089 1.00 98.31 103 ARG A CA 1
ATOM 752 C C . ARG A 1 103 ? -6.399 -11.299 5.788 1.00 98.31 103 ARG A C 1
ATOM 754 O O . ARG A 1 103 ? -7.104 -11.559 6.757 1.00 98.31 103 ARG A O 1
ATOM 761 N N . ALA A 1 104 ? -5.407 -12.107 5.406 1.00 98.06 104 ALA A N 1
ATOM 762 C CA . ALA A 1 104 ? -5.092 -13.379 6.066 1.00 98.06 104 ALA A CA 1
ATOM 763 C C . ALA A 1 104 ? -4.691 -13.239 7.551 1.00 98.06 104 ALA A C 1
ATOM 765 O O . ALA A 1 104 ? -4.757 -14.212 8.297 1.00 98.06 104 ALA A O 1
ATOM 766 N N . THR A 1 105 ? -4.292 -12.042 8.002 1.00 96.56 105 THR A N 1
ATOM 767 C CA . THR A 1 105 ? -4.015 -11.749 9.423 1.00 96.56 105 THR A CA 1
ATOM 768 C C . THR A 1 105 ? -5.219 -11.184 10.184 1.00 96.56 105 THR A C 1
ATOM 770 O O . THR A 1 105 ? -5.066 -10.734 11.317 1.00 96.56 105 THR A O 1
ATOM 773 N N . GLY A 1 106 ? -6.410 -11.197 9.577 1.00 97.00 106 GLY A N 1
ATOM 774 C CA . GLY A 1 106 ? -7.653 -10.716 10.182 1.00 97.00 106 GLY A CA 1
ATOM 775 C C . GLY A 1 106 ? -7.862 -9.204 10.085 1.00 97.00 106 GLY A C 1
ATOM 776 O O . GLY A 1 106 ? -8.700 -8.668 10.803 1.00 97.00 106 GLY A O 1
ATOM 777 N N . ILE A 1 107 ? -7.107 -8.501 9.233 1.00 97.62 107 ILE A N 1
ATOM 778 C CA . ILE A 1 107 ? -7.332 -7.073 8.985 1.00 97.62 107 ILE A CA 1
ATOM 779 C C . ILE A 1 107 ? -8.431 -6.906 7.939 1.00 97.62 107 ILE A C 1
ATOM 781 O O . ILE A 1 107 ? -8.360 -7.506 6.868 1.00 97.62 107 ILE A O 1
ATOM 785 N N . GLU A 1 108 ? -9.413 -6.055 8.230 1.00 98.38 108 GLU A N 1
ATOM 786 C CA . GLU A 1 108 ? -10.381 -5.583 7.241 1.00 98.38 108 GLU A CA 1
ATOM 787 C C . GLU A 1 108 ? -9.668 -4.632 6.274 1.00 98.38 108 GLU A C 1
ATOM 789 O O . GLU A 1 108 ? -9.263 -3.525 6.638 1.00 98.38 108 GLU A O 1
ATOM 794 N N . VAL A 1 109 ? -9.414 -5.110 5.058 1.00 98.69 109 VAL A N 1
ATOM 795 C CA . VAL A 1 109 ? -8.684 -4.367 4.035 1.00 98.69 109 VAL A CA 1
ATOM 796 C C . VAL A 1 109 ? -9.232 -4.685 2.654 1.00 98.69 109 VAL A C 1
ATOM 798 O O . VAL A 1 109 ? -9.407 -5.855 2.301 1.00 98.69 109 VAL A O 1
ATOM 801 N N . ASP A 1 110 ? -9.434 -3.630 1.872 1.00 98.56 110 ASP A N 1
ATOM 802 C CA . ASP A 1 110 ? -9.829 -3.711 0.472 1.00 98.56 110 ASP A CA 1
ATOM 803 C C . ASP A 1 110 ? -8.941 -2.850 -0.415 1.00 98.56 110 ASP A C 1
ATOM 805 O O . ASP A 1 110 ? -8.164 -2.011 0.048 1.00 98.56 110 ASP A O 1
ATOM 809 N N . MET A 1 111 ? -9.032 -3.111 -1.714 1.00 98.56 111 MET A N 1
ATOM 810 C CA . MET A 1 111 ? -8.193 -2.509 -2.735 1.00 98.56 111 MET A CA 1
ATOM 811 C C . MET A 1 111 ? -9.047 -1.980 -3.879 1.00 98.56 111 MET A C 1
ATOM 813 O O . MET A 1 111 ? -9.952 -2.665 -4.350 1.00 98.56 111 MET A O 1
ATOM 817 N N . VAL A 1 112 ? -8.712 -0.782 -4.348 1.00 98.69 112 VAL A N 1
ATOM 818 C CA . VAL A 1 112 ? -9.234 -0.196 -5.584 1.00 98.69 112 VAL A CA 1
ATOM 819 C C . VAL A 1 112 ? -8.070 0.117 -6.522 1.00 98.69 112 VAL A C 1
ATOM 821 O O . VAL A 1 112 ? -6.997 0.530 -6.069 1.00 98.69 112 VAL A O 1
ATOM 824 N N . VAL A 1 113 ? -8.291 -0.125 -7.814 1.00 97.06 113 VAL A N 1
ATOM 825 C CA . VAL A 1 113 ? -7.346 0.112 -8.915 1.00 97.06 113 VAL A CA 1
ATOM 826 C C . VAL A 1 113 ? -7.898 1.195 -9.828 1.00 97.06 113 VAL A C 1
ATOM 828 O O . VAL A 1 113 ? -9.112 1.115 -10.123 1.00 97.06 113 VAL A O 1
#

pLDDT: mean 88.37, std 17.89, range [33.88, 98.81]

Secondary structure (DSSP, 8-state):
---TTEEE------S--TT--------EEEEEEEESSTTTTGGGBSTTSBSEEEEEEETBPPPHHHHHHHHHHTS--TT-EEEE--S-HHHHHHHHHHHHHHHTTT--EEEE-

InterPro domains:
  IPR004006 DhaK domain [PF02733] (23-113)
  IPR004006 DhaK domain [PS51481] (1-113)
  IPR050861 Dihydroxyacetone Kinase (DAK) [PTHR28629] (22-113)

Sequence (113 aa):
MPNRKYAVHNLPQPYPSQGLAAHTVQVSIVSGGGSGHEPSFSSFVGPGLLSGAVAGTIFASPSAEQVRRCILHRVSKEKGVLVVVMNYTGDVLNFGMAVEKARATGIEVDMVV

Foldseek 3Di:
DPDPFKQADDDDDDDDDPPDDDDDDDAAEEEEFEPPPPVPPNVQCDPPGHRMYGYDHHRAGNALVSLLCCLPPRGDQPVAYEYEFDPDPRGCVSNVSSQVVNVVVVGRYDYDD

Organism: NCBI:txid749634